Protein AF-A0A935BQQ4-F1 (afdb_monomer)

Sequence (90 aa):
MDARYLELFYRAAMTVGSCFCHQISERSPVVFGLQMPLCWRCSGIVLGSVIFALWILLHRDLHRTTICVVFIVFMPADVVSGSSGSTSGQ

Secondary structure (DSSP, 8-state):
--HHHHHHHHHHHHHHHHTT----TTTSPEETTEEPSS-HHHHHHHHHHHHHHHHHHHH--HHHHHHHHHHHHHTTHHHHTTGGGTT---

Foldseek 3Di:
DDPVVVVVVLVVQLVVLLLQAVQDPVFFDQDPNRTGSHGPVSVVLVVVLVVVVVVCVVVVPPVVVVVSVVVVVCNSVVSVVCVVPPPDDD

Mean predicted aligned error: 9.92 Å

Solvent-accessible surface area (backbone atoms only — not comparable to full-atom values): 5301 Å² total; per-residue (Å²): 134,59,73,66,56,55,51,51,49,50,51,51,46,38,56,57,20,53,54,65,24,88,56,50,71,94,57,24,53,68,57,98,86,40,75,41,35,44,24,60,67,51,46,50,53,54,50,51,50,50,53,52,52,52,51,36,73,75,63,72,52,66,76,67,46,57,60,52,52,52,54,61,67,50,56,42,56,66,37,65,69,53,70,78,58,82,83,74,84,131

Structure (mmCIF, N/CA/C/O backbone):
data_AF-A0A935BQQ4-F1
#
_entry.id   AF-A0A935BQQ4-F1
#
loop_
_atom_site.group_PDB
_atom_site.id
_atom_site.type_symbol
_atom_site.label_atom_id
_atom_site.label_alt_id
_atom_site.label_comp_id
_atom_site.label_asym_id
_atom_site.label_entity_id
_atom_site.label_seq_id
_atom_site.pdbx_PDB_ins_code
_atom_site.Cartn_x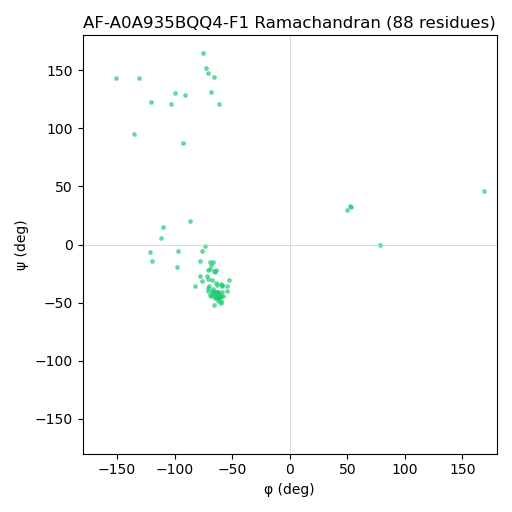
_atom_site.Cartn_y
_atom_site.Cartn_z
_atom_site.occupancy
_atom_site.B_iso_or_equiv
_atom_site.auth_seq_id
_atom_site.auth_comp_id
_atom_site.auth_asym_id
_atom_site.auth_atom_id
_atom_site.pdbx_PDB_model_num
ATOM 1 N N . MET A 1 1 ? 7.924 -21.909 -2.267 1.00 59.56 1 MET A N 1
ATOM 2 C CA . MET A 1 1 ? 7.023 -20.995 -2.999 1.00 59.56 1 MET A CA 1
ATOM 3 C C . MET A 1 1 ? 7.540 -20.892 -4.417 1.00 59.56 1 MET A C 1
ATOM 5 O O . MET A 1 1 ? 8.666 -20.447 -4.592 1.00 59.56 1 MET A O 1
ATOM 9 N N . ASP A 1 2 ? 6.772 -21.364 -5.396 1.00 84.81 2 ASP A N 1
ATOM 10 C CA . ASP A 1 2 ? 7.179 -21.342 -6.806 1.00 84.81 2 ASP A CA 1
ATOM 11 C C . ASP A 1 2 ? 7.140 -19.928 -7.393 1.00 84.81 2 ASP A C 1
ATOM 13 O O . ASP A 1 2 ? 6.301 -19.111 -7.009 1.00 84.81 2 ASP A O 1
ATOM 17 N N . ALA A 1 3 ? 7.985 -19.665 -8.394 1.00 82.12 3 ALA A N 1
ATOM 18 C CA . ALA A 1 3 ? 8.044 -18.388 -9.117 1.00 82.12 3 ALA A CA 1
ATOM 19 C C . ALA A 1 3 ? 6.674 -17.935 -9.665 1.00 82.12 3 ALA A C 1
ATOM 21 O O . ALA A 1 3 ? 6.375 -16.745 -9.705 1.00 82.12 3 ALA A O 1
ATOM 22 N N . ARG A 1 4 ? 5.793 -18.889 -10.000 1.00 87.06 4 ARG A N 1
ATOM 23 C CA . ARG A 1 4 ? 4.420 -18.617 -10.458 1.00 87.06 4 ARG A CA 1
ATOM 24 C C . ARG A 1 4 ? 3.555 -17.927 -9.402 1.00 87.06 4 ARG A C 1
ATOM 26 O O . ARG A 1 4 ? 2.720 -17.105 -9.759 1.00 87.06 4 ARG A O 1
ATOM 33 N N . TYR A 1 5 ? 3.742 -18.234 -8.118 1.00 87.38 5 TYR A N 1
ATOM 34 C CA . TYR A 1 5 ? 2.995 -17.568 -7.048 1.00 87.38 5 TYR A CA 1
ATOM 35 C C . TYR A 1 5 ? 3.444 -16.123 -6.868 1.00 87.38 5 TYR A C 1
ATOM 37 O O . TYR A 1 5 ? 2.606 -15.262 -6.623 1.00 87.38 5 TYR A O 1
ATOM 45 N N . LEU A 1 6 ? 4.743 -15.852 -7.019 1.00 86.06 6 LEU A N 1
ATOM 46 C CA . LEU A 1 6 ? 5.275 -14.495 -6.934 1.00 86.06 6 LEU A CA 1
ATOM 47 C C . LEU A 1 6 ? 4.774 -13.634 -8.103 1.00 86.06 6 LEU A C 1
ATOM 49 O O . LEU A 1 6 ? 4.347 -12.506 -7.885 1.00 86.06 6 LEU A O 1
ATOM 53 N N . GLU A 1 7 ? 4.742 -14.200 -9.311 1.00 86.31 7 GLU A N 1
ATOM 54 C CA . GLU A 1 7 ? 4.168 -13.575 -10.509 1.00 86.31 7 GLU A CA 1
ATOM 55 C C . GLU A 1 7 ? 2.676 -13.256 -10.317 1.00 86.31 7 GLU A C 1
ATOM 57 O O . GLU A 1 7 ? 2.236 -12.128 -10.535 1.00 86.31 7 GLU A O 1
ATOM 62 N N . LEU A 1 8 ? 1.885 -14.236 -9.864 1.00 88.69 8 LEU A N 1
ATOM 63 C CA . LEU A 1 8 ? 0.454 -14.052 -9.604 1.00 88.69 8 LEU A CA 1
ATOM 64 C C . LEU A 1 8 ? 0.208 -13.003 -8.521 1.00 88.69 8 LEU A C 1
ATOM 66 O O . LEU A 1 8 ? -0.658 -12.145 -8.685 1.00 88.69 8 LEU A O 1
ATOM 70 N N . PHE A 1 9 ? 0.983 -13.051 -7.439 1.00 87.75 9 PHE A N 1
ATOM 71 C CA . PHE A 1 9 ? 0.907 -12.077 -6.361 1.00 87.75 9 PHE A CA 1
ATOM 72 C C . PHE A 1 9 ? 1.256 -10.671 -6.853 1.00 87.75 9 PHE A C 1
ATOM 74 O O . PHE A 1 9 ? 0.513 -9.733 -6.579 1.00 87.75 9 PHE A O 1
ATOM 81 N N . TYR A 1 10 ? 2.338 -10.525 -7.621 1.00 87.19 10 TYR A N 1
ATOM 82 C CA . TYR A 1 10 ? 2.746 -9.247 -8.195 1.00 87.19 10 TYR A CA 1
ATOM 83 C C . TYR A 1 10 ? 1.662 -8.676 -9.112 1.00 87.19 10 TYR A C 1
ATOM 85 O O . TYR A 1 10 ? 1.256 -7.527 -8.945 1.00 87.19 10 TYR A O 1
ATOM 93 N N . ARG A 1 11 ? 1.120 -9.487 -10.027 1.00 86.62 11 ARG A N 1
ATOM 94 C CA . ARG A 1 11 ? 0.043 -9.058 -10.932 1.00 86.62 11 ARG A CA 1
ATOM 95 C C . ARG A 1 11 ? -1.213 -8.669 -10.162 1.00 86.62 11 ARG A C 1
ATOM 97 O O . ARG A 1 11 ? -1.766 -7.609 -10.429 1.00 86.62 11 ARG A O 1
ATOM 104 N N . ALA A 1 12 ? -1.619 -9.463 -9.174 1.00 86.38 12 ALA A N 1
ATOM 105 C CA . ALA A 1 12 ? -2.754 -9.131 -8.319 1.00 86.38 12 ALA A CA 1
ATOM 106 C C . ALA A 1 12 ? -2.524 -7.819 -7.551 1.00 86.38 12 ALA A C 1
ATOM 108 O O . ALA A 1 12 ? -3.408 -6.966 -7.524 1.00 86.38 12 ALA A O 1
ATOM 109 N N . ALA A 1 13 ? -1.330 -7.618 -6.986 1.00 85.44 13 ALA A N 1
ATOM 110 C CA . ALA A 1 13 ? -0.969 -6.391 -6.285 1.00 85.44 13 ALA A CA 1
ATOM 111 C C . ALA A 1 13 ? -0.985 -5.172 -7.219 1.00 85.44 13 ALA A C 1
ATOM 113 O O . ALA A 1 13 ? -1.489 -4.120 -6.832 1.00 85.44 13 ALA A O 1
ATOM 114 N N . MET A 1 14 ? -0.500 -5.312 -8.455 1.00 84.31 14 MET A N 1
ATOM 115 C CA . MET A 1 14 ? -0.562 -4.260 -9.472 1.00 84.31 14 MET A CA 1
ATOM 116 C C . MET A 1 14 ? -2.006 -3.963 -9.889 1.00 84.31 14 MET A C 1
ATOM 118 O O . MET A 1 14 ? -2.393 -2.799 -9.939 1.00 84.31 14 MET A O 1
ATOM 122 N N . THR A 1 15 ? -2.839 -4.981 -10.111 1.00 83.31 15 THR A N 1
ATOM 123 C CA . THR A 1 15 ? -4.256 -4.782 -10.447 1.00 83.31 15 THR A CA 1
ATOM 124 C C . THR A 1 15 ? -5.003 -4.080 -9.317 1.00 83.31 15 THR A C 1
ATOM 126 O O . THR A 1 15 ? -5.669 -3.077 -9.555 1.00 83.31 15 THR A O 1
ATOM 129 N N . VAL A 1 16 ? -4.847 -4.537 -8.074 1.00 81.56 16 VAL A N 1
ATOM 130 C CA . VAL A 1 16 ? -5.469 -3.883 -6.913 1.00 81.56 16 VAL A CA 1
ATOM 131 C C . VAL A 1 16 ? -4.918 -2.468 -6.731 1.00 81.56 16 VAL A C 1
ATOM 133 O O . VAL A 1 16 ? -5.689 -1.538 -6.519 1.00 81.56 16 VAL A O 1
ATOM 136 N N . GLY A 1 17 ? -3.606 -2.274 -6.877 1.00 78.31 17 GLY A N 1
ATOM 137 C CA . GLY A 1 17 ? -2.962 -0.963 -6.797 1.00 78.31 17 GLY A CA 1
ATOM 138 C C . GLY A 1 17 ? -3.503 0.036 -7.817 1.00 78.31 17 GLY A C 1
ATOM 139 O O . GLY A 1 17 ? -3.660 1.206 -7.479 1.00 78.31 17 GLY A O 1
ATOM 140 N N . SER A 1 18 ? -3.870 -0.425 -9.017 1.00 77.56 18 SER A N 1
ATOM 141 C CA . SER A 1 18 ? -4.457 0.426 -10.060 1.00 77.56 18 SER A CA 1
ATOM 142 C C . SER A 1 18 ? -5.824 1.011 -9.671 1.00 77.56 18 SER A C 1
ATOM 144 O O . SER A 1 18 ? -6.195 2.076 -10.152 1.00 77.56 18 SER A O 1
ATOM 146 N N . CYS A 1 19 ? -6.533 0.385 -8.723 1.00 74.50 19 CYS A N 1
ATOM 147 C CA . CYS A 1 19 ? -7.775 0.915 -8.149 1.00 74.50 19 CYS A CA 1
ATOM 148 C C . CYS A 1 19 ? -7.548 2.023 -7.107 1.00 74.50 19 CYS A C 1
ATOM 150 O O . CYS A 1 19 ? -8.494 2.717 -6.748 1.00 74.50 19 CYS A O 1
ATOM 152 N N . PHE A 1 20 ? -6.318 2.197 -6.609 1.00 73.75 20 PHE A N 1
ATOM 153 C CA . PHE A 1 20 ? -5.963 3.178 -5.568 1.00 73.75 20 PHE A CA 1
ATOM 154 C C . PHE A 1 20 ? -4.910 4.202 -6.028 1.00 73.75 20 PHE A C 1
ATOM 156 O O . PHE A 1 20 ? -4.688 5.225 -5.376 1.00 73.75 20 PHE A O 1
ATOM 163 N N . CYS A 1 21 ? -4.232 3.938 -7.143 1.00 79.44 21 CYS A N 1
ATOM 164 C CA . CYS A 1 21 ? -3.134 4.738 -7.653 1.00 79.44 21 CYS A CA 1
ATOM 165 C C . CYS A 1 21 ? -3.055 4.638 -9.179 1.00 79.44 21 CYS A C 1
ATOM 167 O O . CYS A 1 21 ? -3.198 3.567 -9.749 1.00 79.44 21 CYS A O 1
ATOM 169 N N . HIS A 1 22 ? -2.699 5.740 -9.835 1.00 78.44 22 HIS A N 1
ATOM 170 C CA . HIS A 1 22 ? -2.507 5.793 -11.288 1.00 78.44 22 HIS A CA 1
ATOM 171 C C . HIS A 1 22 ? -1.212 5.105 -11.772 1.00 78.44 22 HIS A C 1
ATOM 173 O O . HIS A 1 22 ? -0.933 5.106 -12.962 1.00 78.44 22 HIS A O 1
ATOM 179 N N . GLN A 1 23 ? -0.391 4.561 -10.861 1.00 75.62 23 GLN A N 1
ATOM 180 C CA . GLN A 1 23 ? 0.840 3.810 -11.174 1.00 75.62 23 GLN A CA 1
ATOM 181 C C . GLN A 1 23 ? 1.828 4.529 -12.113 1.00 75.62 23 GLN A C 1
ATOM 183 O O . GLN A 1 23 ? 2.566 3.9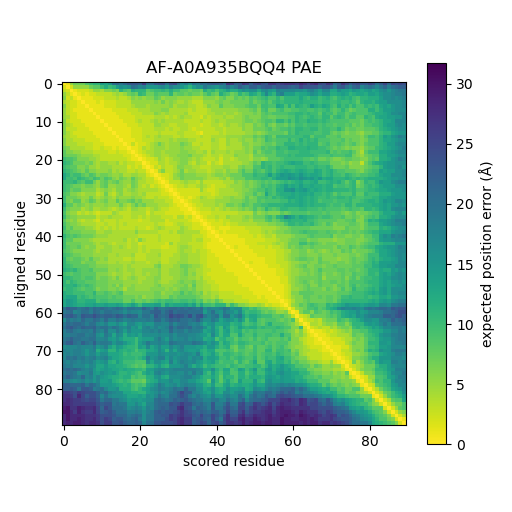05 -12.870 1.00 75.62 23 GLN A O 1
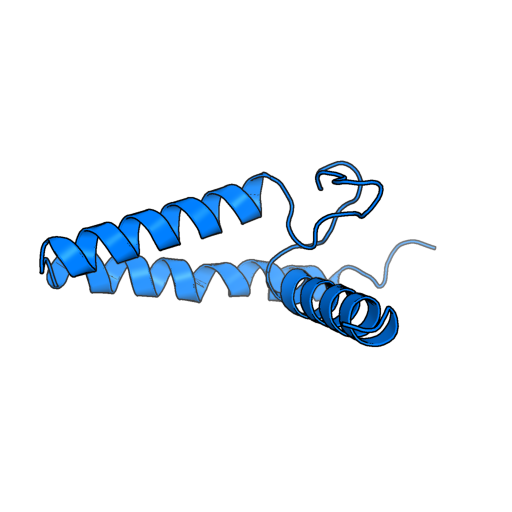ATOM 188 N N . ILE A 1 24 ? 1.900 5.860 -12.016 1.00 80.44 24 ILE A N 1
ATOM 189 C CA . ILE A 1 24 ? 2.827 6.690 -12.797 1.00 80.44 24 ILE A CA 1
ATOM 190 C C . ILE A 1 24 ? 4.275 6.299 -12.465 1.00 80.44 24 ILE A C 1
ATOM 192 O O . ILE A 1 24 ? 4.701 6.408 -11.311 1.00 80.44 24 ILE A O 1
ATOM 196 N N . SER A 1 25 ? 5.036 5.873 -13.475 1.00 77.38 25 SER A N 1
ATOM 197 C CA . SER A 1 25 ? 6.428 5.408 -13.350 1.00 77.38 25 SER A CA 1
ATOM 198 C C . SER A 1 25 ? 7.371 6.458 -12.768 1.00 77.38 25 SER A C 1
ATOM 200 O O . SER A 1 25 ? 8.215 6.130 -11.945 1.00 77.38 25 SER A O 1
ATOM 202 N N . GLU A 1 26 ? 7.159 7.732 -13.092 1.00 78.31 26 GLU A N 1
ATOM 203 C CA . GLU A 1 26 ? 7.951 8.866 -12.593 1.00 78.31 26 GLU A CA 1
ATOM 204 C C . GLU A 1 26 ? 7.821 9.092 -11.076 1.00 78.31 26 GLU A C 1
ATOM 206 O O . GLU A 1 26 ? 8.675 9.728 -10.461 1.00 78.31 26 GLU A O 1
ATOM 211 N N . ARG A 1 27 ? 6.722 8.627 -10.462 1.00 77.50 27 ARG A N 1
ATOM 212 C CA . ARG A 1 27 ? 6.386 8.889 -9.046 1.00 77.50 27 ARG A CA 1
ATOM 213 C C . ARG A 1 27 ? 6.242 7.621 -8.209 1.00 77.50 27 ARG A C 1
ATOM 215 O O . ARG A 1 27 ? 6.036 7.712 -6.993 1.00 77.50 27 ARG A O 1
ATOM 222 N N . SER A 1 28 ? 6.294 6.454 -8.846 1.00 84.19 28 SER A N 1
ATOM 223 C CA . SER A 1 28 ? 6.250 5.166 -8.168 1.00 84.19 28 SER A CA 1
ATOM 224 C C . SER A 1 28 ? 7.668 4.696 -7.851 1.00 84.19 28 SER A C 1
ATOM 226 O O . SER A 1 28 ? 8.512 4.680 -8.745 1.00 84.19 28 SER A O 1
ATOM 228 N N . PRO A 1 29 ? 7.964 4.322 -6.596 1.00 83.69 29 PRO A N 1
ATOM 229 C CA . PRO A 1 29 ? 9.265 3.773 -6.252 1.00 83.69 29 PRO A CA 1
ATOM 230 C C . PRO A 1 29 ? 9.486 2.419 -6.939 1.00 83.69 29 PRO A C 1
ATOM 232 O O . PRO A 1 29 ? 8.569 1.604 -7.073 1.00 83.69 29 PRO A O 1
ATOM 235 N N . VAL A 1 30 ? 10.733 2.169 -7.331 1.00 86.75 30 VAL A N 1
ATOM 236 C CA . VAL A 1 30 ? 11.179 0.881 -7.868 1.00 86.75 30 VAL A CA 1
ATOM 237 C C . VAL A 1 30 ? 11.943 0.153 -6.770 1.00 86.75 30 VAL A C 1
ATOM 239 O O . VAL A 1 30 ? 12.937 0.664 -6.254 1.00 86.75 30 VAL A O 1
ATOM 242 N N . VAL A 1 31 ? 11.474 -1.033 -6.394 1.00 85.50 31 VAL A N 1
ATOM 243 C CA . VAL A 1 31 ? 12.052 -1.854 -5.323 1.00 85.50 31 VAL A CA 1
ATOM 244 C C . VAL A 1 31 ? 12.477 -3.188 -5.933 1.00 85.50 31 VAL A C 1
ATOM 246 O O . VAL A 1 31 ? 11.671 -3.860 -6.565 1.00 85.50 31 VAL A O 1
ATOM 249 N N . PHE A 1 32 ? 13.756 -3.555 -5.803 1.00 84.44 32 PHE A N 1
ATOM 250 C CA . PHE A 1 32 ? 14.345 -4.744 -6.454 1.00 84.44 32 PHE A CA 1
ATOM 251 C C . PHE A 1 32 ? 14.123 -4.816 -7.980 1.00 84.44 32 PHE A C 1
ATOM 253 O O . PHE A 1 32 ? 13.990 -5.896 -8.546 1.00 84.44 32 PHE A O 1
ATOM 260 N N . GLY A 1 33 ? 14.061 -3.664 -8.655 1.00 83.44 33 GLY A N 1
ATOM 261 C CA . GLY A 1 33 ? 13.770 -3.591 -10.093 1.00 83.44 33 GLY A CA 1
ATOM 262 C C . GLY A 1 33 ? 12.288 -3.752 -10.453 1.00 83.44 33 GLY A C 1
ATOM 263 O O . GLY A 1 33 ? 11.943 -3.653 -11.626 1.00 83.44 33 GLY A O 1
ATOM 264 N N . LEU A 1 34 ? 11.405 -3.947 -9.468 1.00 83.75 34 LEU A N 1
ATOM 265 C CA . LEU A 1 34 ? 9.959 -4.025 -9.653 1.00 83.75 34 LEU A CA 1
ATOM 266 C C . LEU A 1 34 ? 9.310 -2.685 -9.303 1.00 83.75 34 LEU A C 1
ATOM 268 O O . LEU A 1 34 ? 9.556 -2.114 -8.237 1.00 83.75 34 LEU A O 1
ATOM 272 N N . GLN A 1 35 ? 8.459 -2.183 -10.196 1.00 86.25 35 GLN A N 1
ATOM 273 C CA . GLN A 1 35 ? 7.652 -1.003 -9.911 1.00 86.25 35 GLN A CA 1
ATOM 274 C C . GLN A 1 35 ? 6.621 -1.344 -8.836 1.00 86.25 35 GLN A C 1
ATOM 276 O O . GLN A 1 35 ? 5.914 -2.350 -8.942 1.00 86.25 35 GLN A O 1
ATOM 281 N N . MET A 1 36 ? 6.529 -0.501 -7.809 1.00 86.25 36 MET A N 1
ATOM 282 C CA . MET A 1 36 ? 5.541 -0.687 -6.756 1.00 86.25 36 MET A CA 1
ATOM 283 C C . MET A 1 36 ? 4.118 -0.392 -7.255 1.00 86.25 36 MET A C 1
ATOM 285 O O . MET A 1 36 ? 3.919 0.510 -8.078 1.00 86.25 36 MET A O 1
ATOM 289 N N . PRO A 1 37 ? 3.109 -1.098 -6.710 1.00 84.62 37 PRO A N 1
ATOM 290 C CA . PRO A 1 37 ? 1.713 -0.928 -7.107 1.00 84.62 37 PRO A CA 1
ATOM 291 C C . PRO A 1 37 ? 1.113 0.421 -6.684 1.00 84.62 37 PRO A C 1
ATOM 293 O O . PRO A 1 37 ? 0.053 0.792 -7.188 1.00 84.62 37 PRO A O 1
ATOM 296 N N . LEU A 1 38 ? 1.770 1.149 -5.770 1.00 82.56 38 LEU A N 1
ATOM 297 C CA . LEU A 1 38 ? 1.364 2.463 -5.270 1.00 82.56 38 LEU A CA 1
ATOM 298 C C . LEU A 1 38 ? 2.541 3.453 -5.304 1.00 82.56 38 LEU A C 1
ATOM 300 O O . LEU A 1 38 ? 3.678 3.100 -4.990 1.00 82.56 38 LEU A O 1
ATOM 304 N N . CYS A 1 3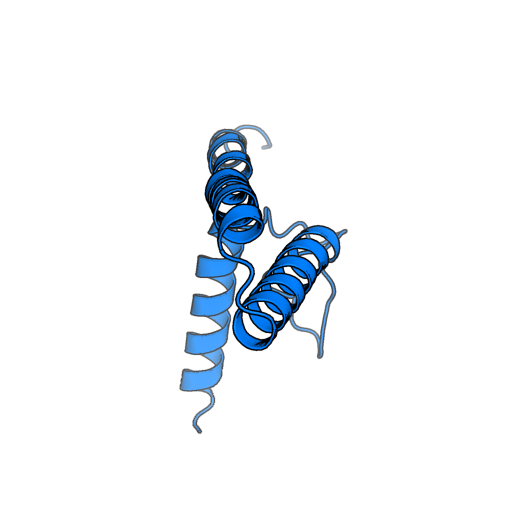9 ? 2.251 4.719 -5.622 1.00 86.56 39 CYS A N 1
ATOM 305 C CA . CYS A 1 39 ? 3.221 5.813 -5.552 1.00 86.56 39 CYS A CA 1
ATOM 306 C C . CYS A 1 39 ? 3.492 6.258 -4.108 1.00 86.56 39 CYS A C 1
ATOM 308 O O . CYS A 1 39 ? 2.697 5.989 -3.209 1.00 86.56 39 CYS A O 1
ATOM 310 N N . TRP A 1 40 ? 4.572 7.018 -3.882 1.00 80.31 40 TRP A N 1
ATOM 311 C CA . TRP A 1 40 ? 4.966 7.456 -2.531 1.00 80.31 40 TRP A CA 1
ATOM 312 C C . TRP A 1 40 ? 3.853 8.197 -1.773 1.00 80.31 40 TRP A C 1
ATOM 314 O O . TRP A 1 40 ? 3.685 8.019 -0.568 1.00 80.31 40 TRP A O 1
ATOM 324 N N . ARG A 1 41 ? 3.047 8.991 -2.493 1.00 80.94 41 ARG A N 1
ATOM 325 C CA . ARG A 1 41 ? 1.897 9.702 -1.914 1.00 80.94 41 ARG A CA 1
ATOM 326 C C . ARG A 1 41 ? 0.812 8.736 -1.442 1.00 80.94 41 ARG A C 1
ATOM 328 O O . ARG A 1 41 ? 0.397 8.818 -0.292 1.00 80.94 41 ARG A O 1
ATOM 335 N N . CYS A 1 42 ? 0.378 7.818 -2.307 1.00 79.69 42 CYS A N 1
ATOM 336 C CA . CYS A 1 42 ? -0.661 6.845 -1.969 1.00 79.69 42 CYS A CA 1
ATOM 337 C C . CYS A 1 42 ? -0.183 5.894 -0.863 1.00 79.69 42 CYS A C 1
ATOM 339 O O . CYS A 1 42 ? -0.924 5.645 0.083 1.00 79.69 42 CYS A O 1
ATOM 341 N N . SER A 1 43 ? 1.075 5.449 -0.918 1.00 83.56 43 SER A N 1
ATOM 342 C CA . SER A 1 43 ? 1.694 4.644 0.139 1.00 83.56 43 SER A CA 1
ATOM 343 C C . SER A 1 43 ? 1.704 5.374 1.483 1.00 83.56 43 SER A C 1
ATOM 345 O O . SER A 1 43 ? 1.389 4.764 2.498 1.00 83.56 43 SER A O 1
ATOM 347 N N . GLY A 1 44 ? 1.991 6.681 1.504 1.00 83.38 44 GLY A N 1
ATOM 348 C CA . GLY A 1 44 ? 1.933 7.494 2.721 1.00 83.38 44 GLY A CA 1
ATOM 349 C C . GLY A 1 44 ? 0.524 7.607 3.314 1.00 83.38 44 GLY A C 1
ATOM 350 O O . GLY A 1 44 ? 0.366 7.498 4.528 1.00 83.38 44 GLY A O 1
ATOM 351 N N . ILE A 1 45 ? -0.506 7.763 2.477 1.00 81.62 45 ILE A N 1
ATOM 352 C CA . ILE A 1 45 ? -1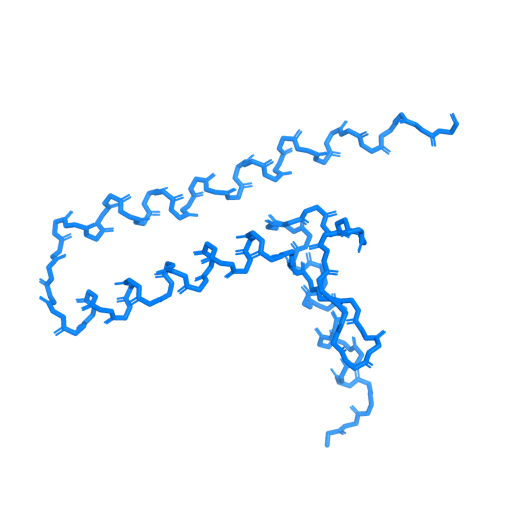.907 7.835 2.931 1.00 81.62 45 ILE A CA 1
ATOM 353 C C . ILE A 1 45 ? -2.373 6.479 3.480 1.00 81.62 45 ILE A C 1
ATOM 355 O O . ILE A 1 45 ? -2.969 6.412 4.558 1.00 81.62 45 ILE A O 1
ATOM 359 N N . VAL A 1 46 ? -2.057 5.385 2.781 1.00 81.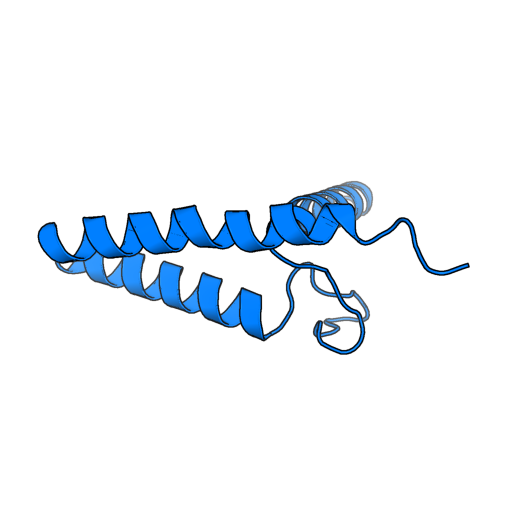06 46 VAL A N 1
ATOM 360 C CA . VAL A 1 46 ? -2.363 4.022 3.243 1.00 81.06 46 VAL A CA 1
ATOM 361 C C . VAL A 1 46 ? -1.625 3.721 4.548 1.00 81.06 46 VAL A C 1
ATOM 363 O O . VAL A 1 46 ? -2.227 3.251 5.508 1.00 81.06 46 VAL A O 1
ATOM 366 N N . LEU A 1 47 ? -0.337 4.049 4.640 1.00 83.69 47 LEU A N 1
ATOM 367 C CA . LEU A 1 47 ? 0.440 3.810 5.853 1.00 83.69 47 LEU A CA 1
ATOM 368 C C . LEU A 1 47 ? -0.085 4.640 7.034 1.00 83.69 47 LEU A C 1
ATOM 370 O O . LEU A 1 47 ? -0.284 4.103 8.121 1.00 83.69 47 LEU A O 1
ATOM 374 N N . GLY A 1 48 ? -0.363 5.928 6.818 1.00 83.88 48 GLY A N 1
ATOM 375 C CA . GLY A 1 48 ? -0.917 6.811 7.843 1.00 83.88 48 GLY A CA 1
ATOM 376 C C . GLY A 1 48 ? -2.291 6.353 8.338 1.00 83.88 48 GLY A C 1
ATOM 377 O O . GLY A 1 48 ? -2.534 6.348 9.543 1.00 83.88 48 GLY A O 1
ATOM 378 N N . SER A 1 49 ? -3.165 5.902 7.434 1.00 79.44 49 SER A N 1
ATOM 379 C CA . SER A 1 49 ? -4.485 5.370 7.800 1.00 79.44 49 SER A CA 1
ATOM 380 C C . SER A 1 49 ? -4.397 4.057 8.578 1.00 79.44 49 SER A C 1
ATOM 382 O O . SER A 1 49 ? -5.114 3.901 9.566 1.00 79.44 49 SER A O 1
ATOM 384 N N . VAL A 1 50 ? -3.484 3.151 8.215 1.00 82.06 50 VAL A N 1
ATOM 385 C CA . VAL A 1 50 ? -3.242 1.910 8.970 1.00 82.06 50 VAL A CA 1
ATOM 386 C C . VAL A 1 50 ? -2.699 2.208 10.368 1.00 82.06 50 VAL A C 1
ATOM 388 O O . VAL A 1 50 ? -3.212 1.663 11.344 1.00 82.06 50 VAL A O 1
ATOM 391 N N . ILE A 1 51 ? -1.708 3.099 10.492 1.00 84.88 51 ILE A N 1
ATOM 392 C CA . ILE A 1 51 ? -1.157 3.510 11.796 1.00 84.88 51 ILE A CA 1
ATOM 393 C C . ILE A 1 51 ? -2.254 4.128 12.668 1.00 84.88 51 ILE A C 1
ATOM 395 O O . ILE A 1 51 ? -2.375 3.793 13.845 1.00 84.88 51 ILE A O 1
ATOM 399 N N . PHE A 1 52 ? -3.082 4.997 12.091 1.00 79.12 52 PHE A N 1
ATOM 400 C CA . PHE A 1 52 ? -4.176 5.639 12.808 1.00 79.12 52 PHE A CA 1
ATOM 401 C C . PHE A 1 52 ? -5.266 4.641 13.233 1.00 79.12 52 PHE A C 1
ATOM 403 O O . PHE A 1 52 ? -5.748 4.697 14.364 1.00 79.12 52 PHE A O 1
ATOM 410 N N . ALA A 1 53 ? -5.614 3.683 12.369 1.00 78.19 53 ALA A N 1
ATOM 411 C CA . ALA A 1 53 ? -6.548 2.610 12.699 1.00 78.19 53 ALA A CA 1
ATOM 412 C C . ALA A 1 53 ? -6.016 1.722 13.836 1.00 78.19 53 ALA A C 1
ATOM 414 O O . ALA A 1 53 ? -6.751 1.426 14.777 1.00 78.19 53 ALA A O 1
ATOM 415 N N . LEU A 1 54 ? -4.732 1.349 13.797 1.00 83.06 54 LEU A N 1
ATOM 416 C CA . LEU A 1 54 ? -4.079 0.599 14.875 1.00 83.06 54 LEU A CA 1
ATOM 417 C C . LEU A 1 54 ? -4.092 1.379 16.193 1.00 83.06 54 LEU A C 1
ATOM 419 O O . LEU A 1 54 ? -4.439 0.819 17.232 1.00 83.06 54 LEU A O 1
ATOM 423 N N . TRP A 1 55 ? -3.779 2.675 16.148 1.00 83.00 55 TRP A N 1
ATOM 424 C CA . TRP A 1 55 ? -3.831 3.551 17.317 1.00 83.00 55 TRP A CA 1
ATOM 425 C C . TRP A 1 55 ? -5.231 3.588 17.941 1.00 83.00 55 TRP A C 1
ATOM 427 O O . TRP A 1 55 ? -5.383 3.460 19.153 1.00 83.00 55 TRP A O 1
ATOM 437 N N . ILE A 1 56 ? -6.274 3.702 17.121 1.00 76.69 56 ILE A N 1
ATOM 438 C CA . ILE A 1 56 ? -7.666 3.667 17.581 1.00 76.69 56 ILE A CA 1
ATOM 439 C C . ILE A 1 56 ? -8.025 2.327 18.219 1.00 76.69 56 ILE A C 1
ATOM 441 O O . ILE A 1 56 ? -8.662 2.313 19.272 1.00 76.69 56 ILE A O 1
ATOM 445 N N . LEU A 1 57 ? -7.640 1.204 17.607 1.00 79.94 57 LEU A N 1
ATOM 446 C CA . LEU A 1 57 ? -7.924 -0.124 18.159 1.00 79.94 57 LEU A CA 1
ATOM 447 C C . LEU A 1 57 ? -7.299 -0.297 19.549 1.00 79.94 57 LEU A C 1
ATOM 449 O O . LEU A 1 57 ? -7.900 -0.931 20.418 1.00 79.94 57 LEU A O 1
ATOM 453 N N . LEU A 1 58 ? -6.136 0.319 19.767 1.00 86.38 58 LEU A N 1
ATOM 454 C CA . LEU A 1 58 ? -5.444 0.350 21.054 1.00 86.38 58 LEU A CA 1
ATOM 455 C C . LEU A 1 58 ? -6.077 1.334 22.056 1.00 86.38 58 LEU A C 1
ATOM 457 O O . LEU A 1 58 ? -6.056 1.060 23.254 1.00 86.38 58 LEU A O 1
ATOM 461 N N . HIS A 1 59 ? -6.674 2.440 21.593 1.00 80.38 59 HIS A N 1
ATOM 462 C CA . HIS A 1 59 ? -7.171 3.530 22.450 1.00 80.38 59 HIS A CA 1
ATOM 463 C C . HIS A 1 59 ? -8.706 3.710 22.504 1.00 80.38 59 HIS A C 1
ATOM 465 O O . HIS A 1 59 ? -9.176 4.626 23.170 1.00 80.38 59 HIS A O 1
ATOM 471 N N . ARG A 1 60 ? -9.502 2.821 21.885 1.00 71.00 60 ARG A N 1
ATOM 472 C CA . ARG A 1 60 ? -10.983 2.717 22.000 1.00 71.00 60 ARG A CA 1
ATOM 473 C C . ARG A 1 60 ? -11.762 4.036 21.804 1.00 71.00 60 ARG A C 1
ATOM 475 O O . ARG A 1 60 ? -12.860 4.188 22.334 1.00 71.00 60 ARG A O 1
ATOM 482 N N . ASP A 1 61 ? -11.251 4.967 21.001 1.00 67.56 61 ASP A N 1
ATOM 483 C CA . ASP A 1 61 ? -11.884 6.276 20.786 1.00 67.56 61 ASP A CA 1
ATOM 484 C C . ASP A 1 61 ? -12.818 6.265 19.556 1.00 67.56 61 ASP A C 1
ATOM 486 O O . ASP A 1 61 ? -12.433 6.525 18.410 1.00 67.56 61 ASP A O 1
ATOM 490 N N . LEU A 1 62 ? -14.075 5.875 19.784 1.00 65.62 62 LEU A N 1
ATOM 491 C CA . LEU A 1 62 ? -15.02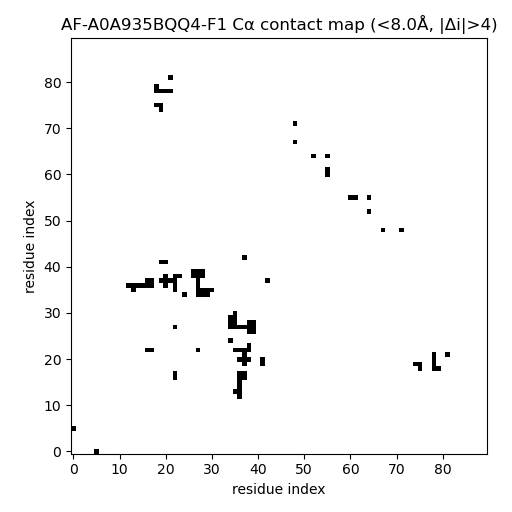4 5.502 18.726 1.00 65.62 62 LEU A CA 1
ATOM 492 C C . LEU A 1 62 ? -15.508 6.696 17.875 1.00 65.62 62 LEU A C 1
ATOM 494 O O . LEU A 1 62 ? -15.767 6.534 16.686 1.00 65.62 62 LEU A O 1
ATOM 498 N N . HIS A 1 63 ? -15.574 7.908 18.441 1.00 64.50 63 HIS A N 1
ATOM 499 C CA . HIS A 1 63 ? -16.103 9.097 17.750 1.00 64.50 63 HIS A CA 1
ATOM 500 C C . HIS A 1 63 ? -15.153 9.593 16.643 1.00 64.50 63 HIS A C 1
ATOM 502 O O . HIS A 1 63 ? -15.587 9.927 15.540 1.00 64.50 63 HIS A O 1
ATOM 508 N N . ARG A 1 64 ? -13.835 9.579 16.891 1.00 65.19 64 ARG A N 1
ATOM 509 C CA . ARG A 1 64 ? -12.816 9.949 15.886 1.00 65.19 64 ARG A CA 1
ATOM 510 C C . ARG A 1 64 ? -12.663 8.915 14.770 1.00 65.19 64 ARG A C 1
ATOM 512 O O . ARG A 1 64 ? -12.213 9.258 13.681 1.00 65.19 64 ARG A O 1
ATOM 519 N N . THR A 1 65 ? -13.071 7.675 15.023 1.00 65.75 65 THR A N 1
ATOM 520 C CA . THR A 1 65 ? -12.941 6.562 14.075 1.00 65.75 65 THR A CA 1
ATOM 521 C C . THR A 1 65 ? -13.866 6.729 12.874 1.00 65.75 65 THR A C 1
ATOM 523 O O . THR A 1 65 ? -13.437 6.552 11.735 1.00 65.75 65 THR A O 1
ATOM 526 N N . THR A 1 66 ? -15.118 7.129 13.107 1.00 69.31 66 THR A N 1
ATOM 527 C CA . THR A 1 66 ? -16.143 7.232 12.058 1.00 69.31 66 THR A CA 1
ATOM 528 C C . THR A 1 66 ? -15.763 8.244 10.980 1.00 69.31 66 THR A C 1
ATOM 530 O O . THR A 1 66 ? -15.892 7.959 9.793 1.00 69.31 66 THR A O 1
ATOM 533 N N . ILE A 1 67 ? -15.224 9.401 11.379 1.00 70.50 67 ILE A N 1
ATOM 534 C CA . ILE A 1 67 ? -14.786 10.445 10.442 1.00 70.50 67 ILE A CA 1
ATOM 535 C C . ILE A 1 67 ? -13.640 9.919 9.566 1.00 70.50 67 ILE A C 1
ATOM 537 O O . ILE A 1 67 ? -13.667 10.079 8.349 1.00 70.50 67 ILE A O 1
ATOM 541 N N . CYS A 1 68 ? -12.660 9.229 10.149 1.00 65.56 68 CYS A N 1
ATOM 542 C CA . CYS A 1 68 ? -11.512 8.721 9.399 1.00 65.56 68 CYS A CA 1
ATOM 543 C C . CYS A 1 68 ? -11.865 7.574 8.447 1.00 65.56 68 CYS A C 1
ATOM 545 O O . CYS A 1 68 ? -11.330 7.534 7.342 1.00 65.56 68 CYS A O 1
ATOM 547 N N . VAL A 1 69 ? -12.795 6.690 8.818 1.00 69.00 69 VAL A N 1
ATOM 548 C CA . VAL A 1 69 ? -13.291 5.642 7.909 1.00 69.00 69 VAL A CA 1
ATOM 549 C C . VAL A 1 69 ? -13.978 6.259 6.690 1.00 69.00 69 VAL A C 1
ATOM 551 O O . VAL A 1 69 ? -13.728 5.815 5.573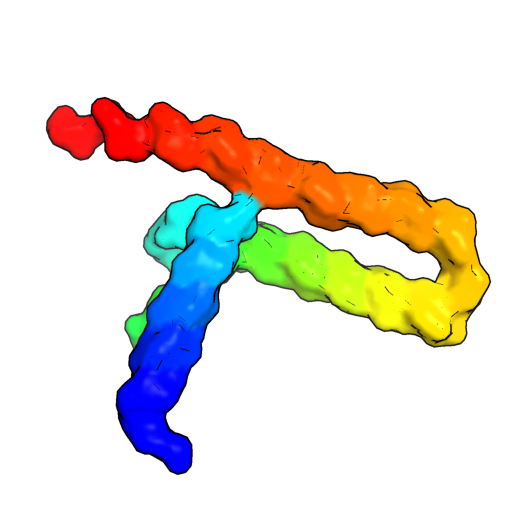 1.00 69.00 69 VAL A O 1
ATOM 554 N N . VAL A 1 70 ? -14.765 7.325 6.871 1.00 72.56 70 VAL A N 1
ATOM 555 C CA . VAL A 1 70 ? -15.401 8.044 5.753 1.00 72.56 70 VAL A CA 1
ATOM 556 C C . VAL A 1 70 ? -14.354 8.618 4.793 1.00 72.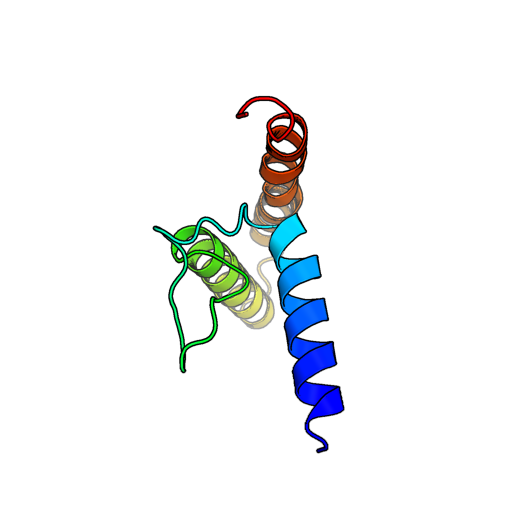56 70 VAL A C 1
ATOM 558 O O . VAL A 1 70 ? -14.473 8.415 3.588 1.00 72.56 70 VAL A O 1
ATOM 561 N N . PHE A 1 71 ? -13.291 9.253 5.297 1.00 67.38 71 PHE A N 1
ATOM 562 C CA . PHE A 1 71 ? -12.209 9.780 4.450 1.00 67.38 71 PHE A CA 1
ATOM 563 C C . PHE A 1 71 ? -11.402 8.681 3.736 1.00 67.38 71 PHE A C 1
ATOM 565 O O . PHE A 1 71 ? -11.050 8.848 2.569 1.00 67.38 71 PHE A O 1
ATOM 572 N N . ILE A 1 72 ? -11.143 7.544 4.394 1.00 68.25 72 ILE A N 1
ATOM 573 C CA . ILE A 1 72 ? -10.464 6.387 3.781 1.00 68.25 72 ILE A CA 1
ATOM 574 C C . ILE A 1 72 ? -11.313 5.796 2.648 1.00 68.25 72 ILE A C 1
ATOM 576 O O . ILE A 1 72 ? -10.783 5.462 1.591 1.00 68.25 72 ILE A O 1
ATOM 580 N N . VAL A 1 73 ? -12.630 5.698 2.850 1.00 66.88 73 VAL A N 1
ATOM 581 C CA . VAL A 1 73 ? -13.578 5.184 1.848 1.00 66.88 73 VAL A CA 1
ATOM 582 C C . VAL A 1 73 ? -13.782 6.165 0.691 1.00 66.88 73 VAL A C 1
ATOM 584 O O . VAL A 1 73 ? -14.061 5.729 -0.422 1.00 66.88 73 VAL A O 1
ATOM 587 N N . PHE A 1 74 ? -13.606 7.471 0.909 1.00 68.75 74 PHE A N 1
ATOM 588 C CA . PHE A 1 74 ? -13.722 8.475 -0.154 1.00 68.75 74 PHE A CA 1
ATOM 589 C C . PHE A 1 74 ? -12.480 8.545 -1.057 1.00 68.75 74 PHE A C 1
ATOM 591 O O . PHE A 1 74 ? -12.600 8.857 -2.235 1.00 68.75 74 PHE A O 1
ATOM 598 N N . MET A 1 75 ? -11.296 8.188 -0.548 1.00 67.06 75 MET A N 1
ATOM 599 C CA . MET A 1 75 ? -10.037 8.196 -1.306 1.00 67.06 75 MET A CA 1
ATOM 600 C C . MET A 1 75 ? -10.050 7.385 -2.629 1.00 67.06 75 MET A C 1
ATOM 602 O O . MET A 1 75 ? -9.497 7.869 -3.617 1.00 67.06 75 MET A O 1
ATOM 606 N N . PRO A 1 76 ? -10.662 6.185 -2.735 1.00 61.38 76 PRO A N 1
ATOM 607 C CA . PRO A 1 76 ? -10.771 5.490 -4.023 1.00 61.38 76 PRO A CA 1
ATOM 608 C C . PRO A 1 76 ? -11.671 6.204 -5.050 1.00 61.38 76 PRO A C 1
ATOM 610 O O . PRO A 1 76 ? -11.586 5.892 -6.238 1.00 61.38 76 PRO A O 1
ATOM 613 N N . ALA A 1 77 ? -12.500 7.180 -4.653 1.00 60.47 77 ALA A N 1
ATOM 614 C CA . ALA A 1 77 ? -13.327 7.943 -5.593 1.00 60.47 77 ALA A CA 1
ATOM 615 C C . ALA A 1 77 ? -12.486 8.848 -6.518 1.00 60.47 77 ALA A C 1
ATOM 617 O O . ALA A 1 77 ? -12.840 9.040 -7.686 1.00 60.47 77 ALA A O 1
ATOM 618 N N . ASP A 1 78 ? -11.331 9.329 -6.045 1.00 61.66 78 ASP A N 1
ATOM 619 C CA . ASP A 1 78 ? -10.373 10.084 -6.866 1.00 61.66 78 ASP A CA 1
ATOM 620 C C . ASP A 1 78 ? -9.744 9.221 -7.976 1.00 61.66 78 ASP A C 1
ATOM 622 O O . ASP A 1 78 ? -9.301 9.738 -9.002 1.00 61.66 78 ASP A O 1
ATOM 626 N N . VAL A 1 79 ? -9.731 7.894 -7.811 1.00 60.88 79 VAL A N 1
ATOM 627 C CA . VAL A 1 79 ? -9.170 6.964 -8.804 1.00 60.88 79 VAL A CA 1
ATOM 628 C C . VAL A 1 79 ? -10.161 6.654 -9.918 1.00 60.88 79 VAL A C 1
ATOM 630 O O . VAL A 1 79 ? -9.772 6.564 -11.082 1.00 60.88 79 VAL A O 1
ATOM 633 N N . VAL A 1 80 ? -11.453 6.576 -9.589 1.00 59.75 80 VAL A N 1
ATOM 634 C CA . VAL A 1 80 ? -12.533 6.407 -10.577 1.00 59.75 80 VAL A CA 1
ATOM 635 C C . VAL A 1 80 ? -12.625 7.612 -11.516 1.00 59.75 80 VAL A C 1
ATOM 637 O O . VAL A 1 80 ? -12.915 7.451 -12.697 1.00 59.75 80 VAL A O 1
ATOM 640 N N . SER A 1 81 ? -12.315 8.816 -11.030 1.00 55.22 81 SER A N 1
ATOM 641 C CA . SER A 1 81 ? -12.326 10.020 -11.871 1.00 55.22 81 SER A CA 1
ATOM 642 C C . SER A 1 81 ? -11.205 10.045 -12.925 1.00 55.22 81 SER A C 1
ATOM 644 O O . SER A 1 81 ? -11.334 10.745 -13.928 1.00 55.22 81 SER A O 1
ATOM 646 N N . GLY A 1 82 ? -10.125 9.275 -12.744 1.00 49.41 82 GLY A N 1
ATOM 647 C CA . GLY A 1 82 ? -8.962 9.276 -13.641 1.00 49.41 82 GLY A CA 1
ATOM 648 C C . GLY A 1 82 ? -8.925 8.165 -14.695 1.00 49.41 82 GLY A C 1
ATOM 649 O O . GLY A 1 82 ? -8.251 8.316 -15.716 1.00 49.41 82 GLY A O 1
ATOM 650 N N . SER A 1 83 ? -9.679 7.075 -14.519 1.00 49.53 83 SER A N 1
ATOM 651 C CA . SER A 1 83 ? -9.754 5.989 -15.514 1.00 49.53 83 SER A CA 1
ATOM 652 C C . SER A 1 83 ? -10.461 6.402 -16.814 1.00 49.53 83 SER A C 1
ATOM 654 O O . SER A 1 83 ? -10.243 5.785 -17.854 1.00 49.53 83 SER A O 1
ATOM 656 N N . SER A 1 84 ? -11.219 7.503 -16.794 1.00 46.84 84 SER A N 1
ATOM 657 C CA . SER A 1 84 ? -11.845 8.113 -17.978 1.00 46.84 84 SER A CA 1
ATOM 658 C C . SER A 1 84 ? -10.870 8.910 -18.865 1.00 46.84 84 SER A C 1
ATOM 660 O O . SER A 1 84 ? -11.267 9.381 -19.927 1.00 46.84 84 SER A O 1
ATOM 662 N N . GLY A 1 85 ? -9.606 9.088 -18.453 1.00 45.97 85 GLY A N 1
ATOM 663 C CA . GLY A 1 85 ? -8.615 9.905 -19.170 1.00 45.97 85 GLY A CA 1
ATOM 664 C C . GLY A 1 85 ? -7.658 9.146 -20.100 1.00 45.97 85 GLY A C 1
ATOM 665 O O . GLY A 1 85 ? -6.884 9.777 -20.812 1.00 45.97 85 GLY A O 1
ATOM 666 N N . SER A 1 86 ? -7.679 7.808 -20.128 1.00 45.22 86 SER A N 1
ATOM 667 C CA . SER A 1 86 ? -6.716 7.009 -20.916 1.00 45.22 86 SER A CA 1
ATOM 668 C C . SER A 1 86 ? -7.125 6.768 -22.384 1.00 45.22 86 SER A C 1
ATOM 670 O O . SER A 1 86 ? -6.617 5.854 -23.025 1.00 45.22 86 SER A O 1
ATOM 672 N N . THR A 1 87 ? -8.024 7.587 -22.947 1.00 47.22 87 THR A N 1
ATOM 673 C CA . THR A 1 87 ? -8.389 7.556 -24.383 1.00 47.22 87 THR A CA 1
ATOM 674 C C . THR A 1 87 ? -7.903 8.766 -25.188 1.00 47.22 87 THR A C 1
ATOM 676 O O . THR A 1 87 ? -8.358 8.964 -26.311 1.00 47.22 87 THR A O 1
ATOM 679 N N . SER A 1 88 ? -6.971 9.577 -24.680 1.00 44.91 88 SER A N 1
ATOM 680 C CA . SER A 1 88 ? -6.371 10.668 -25.466 1.00 44.91 88 SER A CA 1
ATOM 681 C C . SER A 1 88 ? -4.855 10.721 -25.292 1.00 44.91 88 SER A C 1
ATOM 683 O O . SER A 1 88 ? -4.355 11.319 -24.343 1.00 44.91 88 SER A O 1
ATOM 685 N N . GLY A 1 89 ? -4.129 10.093 -26.215 1.00 42.38 89 GLY A N 1
ATOM 686 C CA . GLY A 1 89 ? -2.671 10.185 -26.280 1.00 42.38 89 GLY A CA 1
ATOM 687 C C . GLY A 1 89 ? -2.029 9.176 -27.229 1.00 42.38 89 GLY A C 1
ATOM 688 O O . GLY A 1 89 ? -1.081 8.506 -26.829 1.00 42.38 89 GLY A O 1
ATOM 689 N N . GLN A 1 90 ? -2.585 9.034 -28.437 1.00 38.97 90 GLN A N 1
ATOM 690 C CA . GLN A 1 90 ? -1.796 8.697 -29.629 1.00 38.97 90 GLN A CA 1
ATOM 691 C C . GLN A 1 90 ? -1.305 10.003 -30.247 1.00 38.97 90 GLN A C 1
ATOM 693 O O . GLN A 1 90 ? -2.093 10.978 -30.200 1.00 38.97 90 GLN A O 1
#

pLDDT: mean 74.44, std 12.65, range [38.97, 88.69]

Radius of gyration: 16.15 Å; Cα contacts (8 Å, |Δi|>4): 57; chains: 1; bounding box: 30×32×52 Å